Protein AF-A0A1G2LNB0-F1 (afdb_monomer_lite)

Radius of gyration: 12.61 Å; chains: 1; bounding box: 39×22×32 Å

Secondary structure (DSSP, 8-state):
-EEEEEEETTEEEEEEEEEEEEEE-TTSPEEEEEEPPTTS--EEEEE-GGGHHHHHHHHHHHHHHTT--

Structure (mmCIF, N/CA/C/O backbone):
data_AF-A0A1G2LNB0-F1
#
_entry.id   AF-A0A1G2LNB0-F1
#
loop_
_atom_site.group_PDB
_atom_site.id
_atom_site.type_symbol
_atom_site.label_atom_id
_atom_site.label_alt_id
_atom_site.label_comp_id
_atom_site.label_asym_id
_atom_site.label_entity_id
_atom_site.label_seq_id
_atom_site.pdbx_PDB_ins_code
_atom_site.Cartn_x
_atom_site.Cartn_y
_atom_site.Cartn_z
_atom_site.occupancy
_atom_site.B_iso_or_equiv
_atom_site.auth_seq_id
_atom_site.auth_comp_id
_atom_site.auth_asym_id
_atom_site.auth_atom_id
_atom_site.pdbx_PDB_model_num
ATOM 1 N N . MET A 1 1 ? 1.198 11.669 -3.308 1.00 81.44 1 MET A N 1
ATOM 2 C CA . MET A 1 1 ? 0.624 10.982 -2.132 1.00 81.44 1 MET A CA 1
ATOM 3 C C . MET A 1 1 ? -0.743 10.465 -2.540 1.00 81.44 1 MET A C 1
ATOM 5 O O . MET A 1 1 ? -1.436 11.199 -3.229 1.00 81.44 1 MET A O 1
ATOM 9 N N . LEU A 1 2 ? -1.091 9.220 -2.214 1.00 85.12 2 LEU A N 1
ATOM 10 C CA . LEU A 1 2 ? -2.441 8.686 -2.433 1.00 85.12 2 LEU A CA 1
ATOM 11 C C . LEU A 1 2 ? -3.075 8.463 -1.060 1.00 85.12 2 LEU A C 1
ATOM 13 O O . LEU A 1 2 ? -2.428 7.875 -0.198 1.00 85.12 2 LEU A O 1
ATOM 17 N N . ILE A 1 3 ? -4.298 8.939 -0.854 1.00 86.12 3 ILE A N 1
ATOM 18 C CA . ILE A 1 3 ? -5.041 8.752 0.395 1.00 86.12 3 ILE A CA 1
ATOM 19 C C . ILE A 1 3 ? -6.230 7.851 0.084 1.00 86.12 3 ILE A C 1
ATOM 21 O O . ILE A 1 3 ? -6.926 8.080 -0.906 1.00 86.12 3 ILE A O 1
ATOM 25 N N . ILE A 1 4 ? -6.433 6.821 0.899 1.00 84.44 4 ILE A N 1
ATOM 26 C CA . ILE A 1 4 ? -7.595 5.938 0.815 1.00 84.44 4 ILE A CA 1
ATOM 27 C C . ILE A 1 4 ? -8.332 6.072 2.138 1.00 84.44 4 ILE A C 1
ATOM 29 O O . ILE A 1 4 ? -7.740 5.870 3.195 1.00 84.44 4 ILE A O 1
ATOM 33 N N . LYS A 1 5 ? -9.612 6.419 2.056 1.00 83.31 5 LYS A N 1
ATOM 34 C CA . LYS A 1 5 ? -10.502 6.562 3.205 1.00 83.31 5 LYS A CA 1
ATOM 35 C C . LYS A 1 5 ? -11.594 5.506 3.095 1.00 83.31 5 LYS A C 1
ATOM 37 O O . LYS A 1 5 ? -12.180 5.348 2.021 1.00 83.31 5 LYS A O 1
ATOM 42 N N . ALA A 1 6 ? -11.825 4.774 4.173 1.00 72.75 6 ALA A N 1
ATOM 43 C CA . ALA A 1 6 ? -12.980 3.906 4.323 1.00 72.75 6 ALA A CA 1
ATOM 44 C C . ALA A 1 6 ? -14.087 4.692 5.028 1.00 72.75 6 ALA A C 1
ATOM 46 O O . ALA A 1 6 ? -13.819 5.421 5.985 1.00 72.75 6 ALA A O 1
ATOM 47 N N . TYR A 1 7 ? -15.317 4.539 4.544 1.00 74.56 7 TYR A N 1
ATOM 48 C CA . TYR A 1 7 ? -16.479 5.246 5.062 1.00 74.56 7 TYR A CA 1
ATOM 49 C C . TYR A 1 7 ? -17.556 4.262 5.516 1.00 74.56 7 TYR A C 1
ATOM 51 O O . TYR A 1 7 ? -17.800 3.266 4.836 1.00 74.56 7 TYR A O 1
ATOM 59 N N . GLU A 1 8 ? -18.238 4.592 6.606 1.00 65.19 8 GLU A N 1
ATOM 60 C CA . GLU A 1 8 ? -19.480 3.964 7.057 1.00 65.19 8 GLU A CA 1
ATOM 61 C C . GLU A 1 8 ? -20.504 5.075 7.308 1.00 65.19 8 GLU A C 1
ATOM 63 O O . GLU A 1 8 ? -20.224 6.025 8.035 1.00 65.19 8 GLU A O 1
ATOM 68 N N . ASN A 1 9 ? -21.671 5.013 6.658 1.00 80.19 9 ASN A N 1
ATOM 69 C CA . ASN A 1 9 ? -22.697 6.065 6.734 1.00 80.19 9 ASN A CA 1
ATOM 70 C C . ASN A 1 9 ? -22.144 7.489 6.497 1.00 80.19 9 ASN A C 1
ATOM 72 O O . ASN A 1 9 ? -22.465 8.414 7.233 1.00 80.19 9 ASN A O 1
ATOM 76 N N . LEU A 1 10 ? -21.279 7.654 5.484 1.00 78.69 10 LEU A N 1
ATOM 77 C CA . LEU A 1 10 ? -20.561 8.900 5.146 1.00 78.69 10 LEU A CA 1
ATOM 78 C C . LEU A 1 10 ? -19.538 9.387 6.191 1.00 78.69 10 LEU A C 1
ATOM 80 O O . LEU A 1 10 ? -18.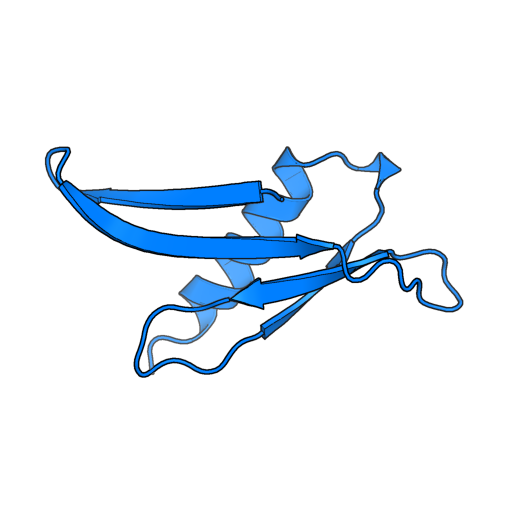817 10.349 5.924 1.00 78.69 10 LEU A O 1
ATOM 84 N N . ASN A 1 11 ? -19.391 8.697 7.320 1.00 69.44 11 ASN A N 1
ATOM 85 C CA . ASN A 1 11 ? -18.355 8.974 8.308 1.00 69.44 11 ASN A CA 1
ATOM 86 C C . ASN A 1 11 ? -17.079 8.209 7.964 1.00 69.44 11 ASN A C 1
ATOM 88 O O . ASN A 1 11 ? -17.133 7.040 7.590 1.00 69.44 11 ASN A O 1
ATOM 92 N N . ILE A 1 12 ? -15.921 8.860 8.083 1.00 70.75 12 ILE A N 1
ATOM 93 C CA . ILE A 1 12 ? -14.629 8.193 7.889 1.00 70.75 12 ILE A CA 1
ATOM 94 C C . ILE A 1 12 ? -14.381 7.289 9.094 1.00 70.75 12 ILE A C 1
ATOM 96 O O . ILE A 1 12 ? -14.277 7.781 10.214 1.00 70.75 12 ILE A O 1
ATOM 100 N N . ILE A 1 13 ? -14.249 5.989 8.848 1.00 74.38 13 ILE A N 1
ATOM 101 C CA . ILE A 1 13 ? -13.932 5.000 9.889 1.00 74.38 13 ILE A CA 1
ATOM 102 C C . ILE A 1 13 ? -12.448 4.634 9.913 1.00 74.38 13 ILE A C 1
ATOM 104 O O . ILE A 1 13 ? -11.923 4.234 10.945 1.00 74.38 13 ILE A O 1
ATOM 108 N N . ASP A 1 14 ? -11.764 4.767 8.776 1.00 76.81 14 ASP A N 1
ATOM 109 C CA . ASP A 1 14 ? -10.355 4.417 8.638 1.00 76.81 14 ASP A CA 1
ATOM 110 C C . ASP A 1 14 ? -9.732 5.250 7.506 1.00 76.81 14 ASP A C 1
ATOM 112 O O . ASP A 1 14 ? -10.359 5.498 6.469 1.00 76.81 14 ASP A O 1
ATOM 116 N N . GLU A 1 15 ? -8.496 5.700 7.690 1.00 84.38 15 GLU A N 1
ATOM 117 C CA . GLU A 1 15 ? -7.726 6.420 6.682 1.00 84.38 15 GLU A CA 1
ATOM 118 C C . GLU A 1 15 ? -6.315 5.846 6.611 1.00 84.38 15 GLU A C 1
ATOM 120 O O . GLU A 1 15 ? -5.564 5.854 7.586 1.00 84.38 15 GLU A O 1
ATOM 125 N N . ILE A 1 16 ? -5.912 5.444 5.405 1.00 87.06 16 ILE A N 1
ATOM 126 C CA . ILE A 1 16 ? -4.529 5.073 5.121 1.00 87.06 16 ILE A CA 1
ATOM 127 C C . ILE A 1 16 ? -3.906 6.030 4.109 1.00 87.06 16 ILE A C 1
ATOM 129 O O . ILE A 1 16 ? -4.521 6.444 3.117 1.00 87.06 16 ILE A O 1
ATOM 133 N N . LYS A 1 17 ? -2.626 6.347 4.318 1.00 91.44 17 LYS A N 1
ATOM 134 C CA . LYS A 1 17 ? -1.848 7.191 3.397 1.00 91.44 17 LYS A CA 1
ATOM 135 C C . LYS A 1 17 ? -0.774 6.359 2.721 1.00 91.44 17 LYS A C 1
ATOM 137 O O . LYS A 1 17 ? 0.074 5.766 3.379 1.00 91.44 17 LYS A O 1
ATOM 142 N N . ILE A 1 18 ? -0.764 6.348 1.394 1.00 91.75 18 ILE A N 1
ATOM 143 C CA . ILE A 1 18 ? 0.260 5.676 0.595 1.00 91.75 18 ILE A CA 1
ATOM 144 C C . ILE A 1 18 ? 1.267 6.707 0.086 1.00 91.75 18 ILE A C 1
ATOM 146 O O . ILE A 1 18 ? 0.980 7.561 -0.765 1.00 91.75 18 ILE A O 1
ATOM 150 N N . LEU A 1 19 ? 2.488 6.591 0.594 1.00 93.62 19 LEU A N 1
ATOM 151 C CA . LEU A 1 19 ? 3.621 7.436 0.253 1.00 93.62 19 LEU A CA 1
ATOM 152 C C . LEU A 1 19 ? 4.566 6.693 -0.683 1.00 93.62 19 LEU A C 1
ATOM 154 O O . LEU A 1 19 ? 5.021 5.592 -0.382 1.00 93.62 19 LEU A O 1
ATOM 158 N N . ASN A 1 20 ? 4.896 7.303 -1.819 1.00 90.75 20 ASN A N 1
ATOM 159 C CA . ASN A 1 20 ? 5.985 6.811 -2.653 1.00 90.75 20 ASN A CA 1
ATOM 160 C C . ASN A 1 20 ? 7.311 7.178 -1.980 1.00 90.75 20 ASN A C 1
ATOM 162 O O . ASN A 1 20 ? 7.555 8.351 -1.717 1.00 90.75 20 ASN A O 1
ATOM 166 N N . THR A 1 21 ? 8.162 6.190 -1.719 1.00 91.88 21 THR A N 1
ATOM 167 C CA . THR A 1 21 ? 9.459 6.417 -1.056 1.00 91.88 21 THR A CA 1
ATOM 168 C C . THR A 1 21 ? 10.538 6.953 -2.000 1.00 91.88 21 THR A C 1
ATOM 170 O O . THR A 1 21 ? 11.656 7.201 -1.564 1.00 91.88 21 THR A O 1
ATOM 173 N N . GLY A 1 22 ? 10.258 7.041 -3.305 1.00 90.19 22 GLY A N 1
ATOM 174 C CA . GLY A 1 22 ? 11.246 7.368 -4.339 1.00 90.19 22 GLY A CA 1
ATOM 175 C C . GLY A 1 22 ? 12.178 6.204 -4.698 1.00 90.19 22 GLY A C 1
ATOM 176 O O . GLY A 1 22 ? 12.787 6.210 -5.765 1.00 90.19 22 GLY A O 1
ATOM 177 N N . LYS A 1 23 ? 12.243 5.159 -3.861 1.00 93.94 23 LYS A N 1
ATOM 178 C CA . LYS A 1 23 ? 13.102 3.988 -4.065 1.00 93.94 23 LYS A CA 1
ATOM 179 C C . LYS A 1 23 ? 12.440 2.948 -4.973 1.00 93.94 23 LYS A C 1
ATOM 181 O O . LYS A 1 23 ? 11.212 2.804 -5.011 1.00 93.94 23 LYS A O 1
ATOM 186 N N . LYS A 1 24 ? 13.271 2.184 -5.684 1.00 94.75 24 LYS A N 1
ATOM 187 C CA . LYS A 1 24 ? 12.860 1.061 -6.536 1.00 94.75 24 LYS A CA 1
ATOM 188 C C . LYS A 1 24 ? 13.620 -0.208 -6.153 1.00 94.75 24 LYS A C 1
ATOM 190 O O . LYS A 1 24 ? 14.741 -0.138 -5.661 1.00 94.75 24 LYS A O 1
ATOM 195 N N . THR A 1 25 ? 13.006 -1.365 -6.373 1.00 93.62 25 THR A N 1
ATOM 196 C CA . THR A 1 25 ? 13.695 -2.658 -6.297 1.00 93.62 25 THR A CA 1
ATOM 197 C C . THR A 1 25 ? 14.529 -2.895 -7.558 1.00 93.62 25 THR A C 1
ATOM 199 O O . THR A 1 25 ? 14.270 -2.276 -8.592 1.00 93.62 25 THR A O 1
ATOM 202 N N . LYS A 1 26 ? 15.474 -3.848 -7.504 1.00 92.12 26 LYS A N 1
ATOM 203 C CA . LYS A 1 26 ? 16.259 -4.286 -8.676 1.00 92.12 26 LYS A CA 1
ATOM 204 C C . LYS A 1 26 ? 15.369 -4.701 -9.862 1.00 92.12 26 LYS A C 1
ATOM 206 O O . LYS A 1 26 ? 15.704 -4.433 -11.004 1.00 92.12 26 LYS A O 1
ATOM 211 N N . ASN A 1 27 ? 14.177 -5.235 -9.584 1.00 92.62 27 ASN A N 1
ATOM 212 C CA . ASN A 1 27 ? 13.217 -5.688 -10.601 1.00 92.62 27 ASN A CA 1
ATOM 213 C C . ASN A 1 27 ? 12.275 -4.566 -11.087 1.00 92.62 27 ASN A C 1
ATOM 215 O O . ASN A 1 27 ? 11.209 -4.854 -11.633 1.00 92.62 27 ASN A O 1
ATOM 219 N N . GLY A 1 28 ? 12.595 -3.296 -10.812 1.00 92.38 28 GLY A N 1
ATOM 220 C CA . GLY A 1 28 ? 11.860 -2.127 -11.306 1.00 92.38 28 GLY A CA 1
ATOM 221 C C . GLY A 1 28 ? 10.567 -1.772 -10.560 1.00 92.38 28 GLY A C 1
ATOM 222 O O . GLY A 1 28 ? 9.828 -0.895 -11.014 1.00 92.38 28 GLY A O 1
ATOM 223 N N . ARG A 1 29 ? 10.260 -2.410 -9.420 1.00 93.31 29 ARG A N 1
ATOM 224 C CA . ARG A 1 29 ? 9.063 -2.073 -8.622 1.00 93.31 29 ARG A CA 1
ATOM 225 C C . ARG A 1 29 ? 9.339 -0.853 -7.754 1.00 93.31 29 ARG A C 1
ATOM 227 O O . ARG A 1 29 ? 10.306 -0.848 -6.999 1.00 93.31 29 ARG A O 1
ATOM 234 N N . SER A 1 30 ? 8.465 0.144 -7.801 1.00 94.44 30 SER A N 1
ATOM 235 C CA . SER A 1 30 ? 8.491 1.258 -6.853 1.00 94.44 30 SER A CA 1
ATOM 236 C C . SER A 1 30 ? 8.072 0.784 -5.463 1.00 94.44 30 SER A C 1
ATOM 238 O O . SER A 1 30 ? 7.188 -0.067 -5.320 1.00 94.44 30 SER A O 1
ATOM 240 N N . ILE A 1 31 ? 8.728 1.332 -4.442 1.00 94.56 31 ILE A N 1
ATOM 241 C CA . ILE A 1 31 ? 8.474 1.015 -3.039 1.00 94.56 31 ILE A CA 1
ATOM 242 C C . ILE A 1 31 ? 7.578 2.102 -2.450 1.00 94.56 31 ILE A C 1
ATOM 244 O O . ILE A 1 31 ? 7.917 3.290 -2.476 1.00 94.56 31 ILE A O 1
ATOM 248 N N . TYR A 1 32 ? 6.458 1.685 -1.875 1.00 94.06 32 TYR A N 1
ATOM 249 C CA . TYR A 1 32 ? 5.504 2.561 -1.216 1.00 94.06 32 TYR A CA 1
ATOM 250 C C . TYR A 1 32 ? 5.399 2.206 0.268 1.00 94.06 32 TYR A C 1
ATOM 252 O O . TYR A 1 32 ? 5.421 1.028 0.634 1.00 94.06 32 TYR A O 1
ATOM 260 N N . LYS A 1 33 ? 5.282 3.225 1.118 1.00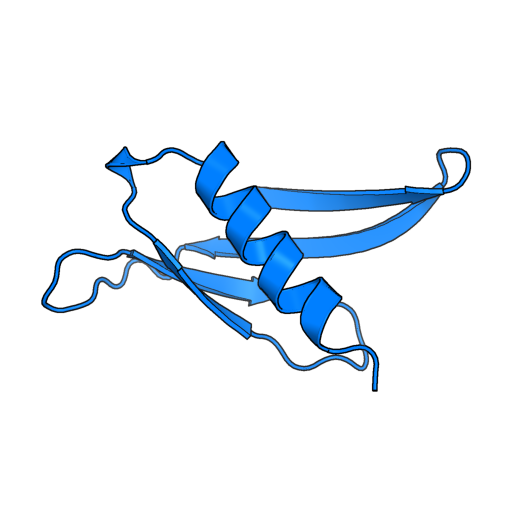 93.94 33 LYS A N 1
ATOM 261 C CA . LYS A 1 33 ? 4.983 3.097 2.547 1.00 93.94 33 LYS A CA 1
ATOM 262 C C . LYS A 1 33 ? 3.496 3.385 2.750 1.00 93.94 33 LYS A C 1
ATOM 264 O O . LYS A 1 33 ? 3.022 4.422 2.300 1.00 93.94 33 LYS A O 1
ATOM 269 N N . ILE A 1 34 ? 2.787 2.474 3.403 1.00 92.19 34 ILE A N 1
ATOM 270 C CA . ILE A 1 34 ? 1.416 2.671 3.870 1.00 92.19 34 ILE A CA 1
ATOM 271 C C . ILE A 1 34 ? 1.505 3.127 5.322 1.00 92.19 34 ILE A C 1
ATOM 273 O O . ILE A 1 34 ? 2.024 2.392 6.167 1.00 92.19 34 ILE A O 1
ATOM 277 N N . LEU A 1 35 ? 1.044 4.347 5.574 1.00 90.94 35 LEU A N 1
ATOM 278 C CA . LEU A 1 35 ? 0.801 4.850 6.914 1.00 90.94 35 LEU A CA 1
ATOM 279 C C . LEU A 1 35 ? -0.557 4.326 7.362 1.00 90.94 35 LEU A C 1
ATOM 281 O O . LEU A 1 35 ? -1.562 4.645 6.725 1.00 90.94 35 LEU A O 1
ATOM 285 N N . MET A 1 36 ? -0.533 3.471 8.378 1.00 85.88 36 MET A N 1
ATOM 286 C CA . MET A 1 36 ? -1.731 2.911 8.997 1.00 85.88 36 MET A CA 1
ATOM 287 C C . MET A 1 36 ? -2.261 3.871 10.075 1.00 85.88 36 MET A C 1
ATOM 289 O O . MET A 1 36 ? -1.514 4.766 10.487 1.00 85.88 36 MET A O 1
ATOM 293 N N . PRO A 1 37 ? -3.508 3.691 10.541 1.00 81.12 37 PRO A N 1
ATOM 294 C CA . PRO A 1 37 ? -4.035 4.423 11.686 1.00 81.12 37 PRO A CA 1
ATOM 295 C C . PRO A 1 37 ? -3.227 4.179 12.958 1.00 81.12 37 PRO A C 1
ATOM 297 O O . PRO A 1 37 ? -2.434 3.237 13.055 1.00 81.12 37 PRO A O 1
ATOM 300 N N . GLU A 1 38 ? -3.468 5.023 13.956 1.00 77.94 38 GLU A N 1
ATOM 301 C CA . GLU A 1 38 ? -2.903 4.868 15.291 1.00 77.94 38 GLU A CA 1
ATOM 302 C C . GLU A 1 38 ? -3.217 3.479 15.876 1.00 77.94 38 GLU A C 1
ATOM 304 O O . GLU A 1 38 ? -4.288 2.919 15.651 1.00 77.94 38 GLU A O 1
ATOM 309 N N . GLY A 1 39 ? -2.241 2.881 16.565 1.00 78.50 39 GLY A N 1
ATOM 310 C CA . GLY A 1 39 ? -2.333 1.507 17.071 1.00 78.50 39 GLY A CA 1
ATOM 311 C C . GLY A 1 39 ? -1.976 0.409 16.058 1.00 78.50 39 GLY A C 1
ATOM 312 O O . GLY A 1 39 ? -1.832 -0.746 16.453 1.00 78.50 39 GLY A O 1
ATOM 313 N N . TYR A 1 40 ? -1.755 0.740 14.777 1.00 81.56 40 TYR A N 1
ATOM 314 C CA . TYR A 1 40 ? -1.384 -0.232 13.742 1.00 81.56 40 TYR A CA 1
ATOM 315 C C . TYR A 1 40 ? 0.024 -0.008 13.181 1.00 81.56 40 TYR A C 1
ATOM 317 O O . TYR A 1 40 ? 0.490 1.105 12.942 1.00 81.56 40 TYR A O 1
ATOM 325 N N . GLU A 1 41 ? 0.713 -1.107 12.876 1.00 86.38 41 GLU A N 1
ATOM 326 C CA . GLU A 1 41 ? 2.025 -1.043 12.240 1.00 86.38 41 GLU A CA 1
ATOM 327 C C . GLU A 1 41 ? 1.951 -0.600 10.777 1.00 86.38 41 GLU A C 1
ATOM 329 O O . GLU A 1 41 ? 1.347 -1.272 9.934 1.00 86.38 41 GLU A O 1
ATOM 334 N N . ASN A 1 42 ? 2.729 0.427 10.439 1.00 89.31 42 ASN A N 1
ATOM 335 C CA . ASN A 1 42 ? 2.989 0.829 9.058 1.00 89.31 42 ASN A CA 1
ATOM 336 C C . ASN A 1 42 ? 3.444 -0.349 8.179 1.00 89.31 42 ASN A C 1
ATOM 338 O O . ASN A 1 42 ? 4.259 -1.186 8.583 1.00 89.31 42 ASN A O 1
ATOM 342 N N . LYS A 1 43 ? 2.981 -0.377 6.927 1.00 90.75 43 LYS A N 1
ATOM 343 C CA . LYS A 1 43 ? 3.306 -1.446 5.967 1.00 90.75 43 LYS A CA 1
ATOM 344 C C . LYS A 1 43 ? 4.082 -0.920 4.766 1.00 90.75 43 LYS A C 1
ATOM 346 O O . LYS A 1 43 ? 4.097 0.272 4.469 1.00 90.75 43 LYS A O 1
ATOM 351 N N . LYS A 1 44 ? 4.760 -1.824 4.059 1.00 92.88 44 LYS A N 1
ATOM 352 C CA . LYS A 1 44 ? 5.443 -1.538 2.789 1.00 92.88 44 LYS A CA 1
ATOM 353 C C . LYS A 1 44 ? 4.801 -2.348 1.676 1.00 92.88 44 LYS A C 1
ATOM 355 O O . LYS A 1 44 ? 4.546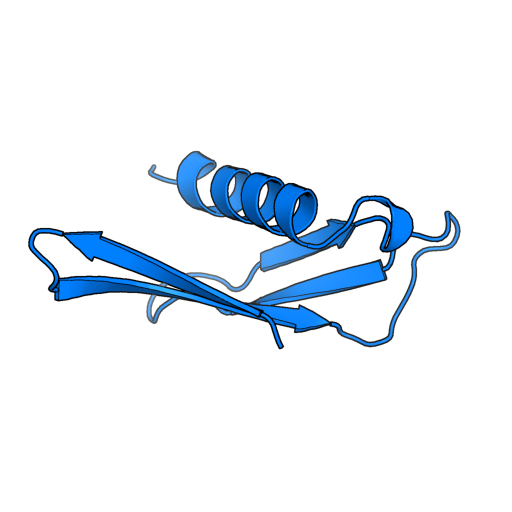 -3.536 1.855 1.00 92.88 44 LYS A O 1
ATOM 360 N N . ILE A 1 45 ? 4.589 -1.722 0.521 1.00 92.50 45 ILE A N 1
ATOM 361 C CA . ILE A 1 45 ? 4.104 -2.402 -0.683 1.00 92.50 45 ILE A CA 1
ATOM 362 C C . ILE A 1 45 ? 4.998 -2.101 -1.878 1.00 92.50 45 ILE A C 1
ATOM 364 O O . ILE A 1 45 ? 5.543 -1.008 -2.027 1.00 92.50 45 ILE A O 1
ATOM 368 N N . TYR A 1 46 ? 5.126 -3.092 -2.753 1.00 94.62 46 TYR A N 1
ATOM 369 C CA . TYR A 1 46 ? 5.931 -3.017 -3.968 1.00 94.62 46 TYR A CA 1
ATOM 370 C C . TYR A 1 46 ? 5.010 -3.033 -5.177 1.00 94.62 46 TYR A C 1
ATOM 372 O O . TYR A 1 46 ? 4.200 -3.958 -5.311 1.00 94.62 46 TYR A O 1
ATOM 380 N N . HIS A 1 47 ? 5.132 -2.050 -6.063 1.00 94.56 47 HIS A N 1
ATOM 381 C CA . HIS A 1 47 ? 4.208 -1.900 -7.185 1.00 94.56 47 HIS A CA 1
ATOM 382 C C . HIS A 1 47 ? 4.886 -1.372 -8.443 1.00 94.56 47 HIS A C 1
ATOM 384 O O . HIS A 1 47 ? 5.780 -0.528 -8.380 1.00 94.56 47 HIS A O 1
ATOM 390 N N . TYR A 1 48 ? 4.444 -1.858 -9.600 1.00 94.19 48 TYR A N 1
ATOM 391 C CA . TYR A 1 48 ? 4.875 -1.326 -10.886 1.00 94.19 48 TYR A CA 1
ATOM 392 C C . TYR A 1 48 ? 4.047 -0.100 -11.240 1.00 94.19 48 TYR A C 1
ATOM 394 O O . TYR A 1 48 ? 2.837 -0.197 -11.419 1.00 94.19 48 TYR A O 1
ATOM 402 N N . ARG A 1 49 ? 4.705 1.049 -11.417 1.00 88.75 49 ARG A N 1
ATOM 403 C CA . ARG A 1 49 ? 4.023 2.314 -11.727 1.00 88.75 49 ARG A CA 1
ATOM 404 C C . ARG A 1 49 ? 3.170 2.234 -13.005 1.00 88.75 49 ARG A C 1
ATOM 406 O O . ARG A 1 49 ? 2.098 2.825 -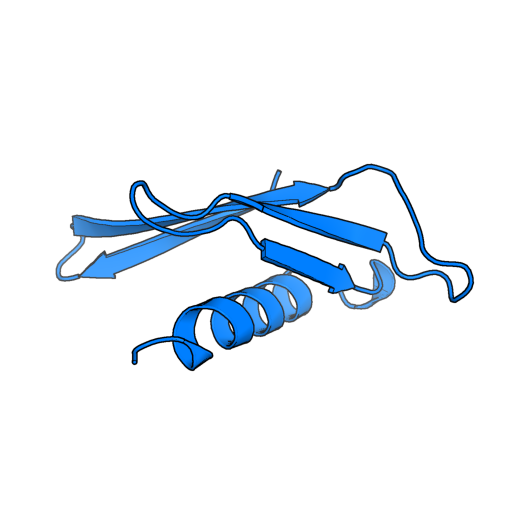13.038 1.00 88.75 49 ARG A O 1
ATOM 413 N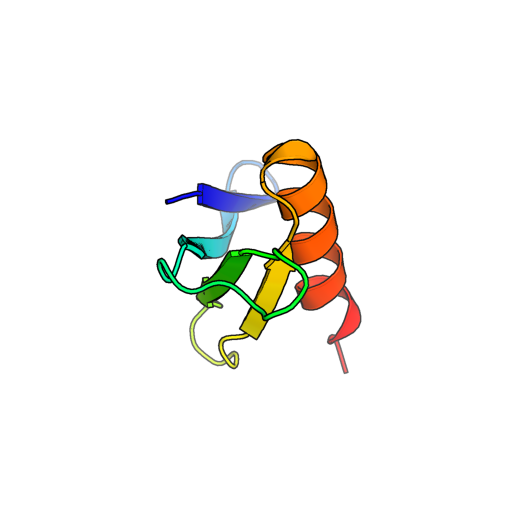 N . LYS A 1 50 ? 3.604 1.437 -13.996 1.00 92.81 50 LYS A N 1
ATOM 414 C CA . LYS A 1 50 ? 2.872 1.176 -15.252 1.00 92.81 50 LYS A CA 1
ATOM 415 C C . LYS A 1 50 ? 1.497 0.523 -15.057 1.00 92.81 50 LYS A C 1
ATOM 417 O O . LYS A 1 50 ? 0.634 0.694 -15.900 1.00 92.81 50 LYS A O 1
ATOM 422 N N . ASN A 1 51 ? 1.266 -0.163 -13.934 1.00 93.56 51 ASN A N 1
ATOM 423 C CA . ASN A 1 51 ? -0.027 -0.786 -13.628 1.00 93.56 51 ASN A CA 1
ATOM 424 C C . ASN A 1 51 ? -1.040 0.224 -13.041 1.00 93.56 51 ASN A C 1
ATOM 426 O O . ASN A 1 51 ? -2.157 -0.148 -12.691 1.00 93.56 51 ASN A O 1
ATOM 430 N N . GLY A 1 52 ? -0.656 1.497 -12.887 1.00 91.94 52 GLY A N 1
ATOM 431 C CA . GLY A 1 52 ? -1.537 2.564 -12.415 1.00 91.94 52 GLY A CA 1
ATOM 432 C C . GLY A 1 52 ? -1.839 2.525 -10.913 1.00 91.94 52 GLY A C 1
ATOM 433 O O . GLY A 1 52 ? -1.425 1.628 -10.175 1.00 91.94 52 GLY A O 1
ATOM 434 N N . TRP A 1 53 ? -2.554 3.543 -10.434 1.00 89.19 53 TRP A N 1
ATOM 435 C CA . TRP A 1 53 ? -2.881 3.716 -9.013 1.00 89.19 53 TRP A CA 1
ATOM 436 C C . TRP A 1 53 ? -4.057 2.840 -8.551 1.00 89.19 53 TRP A C 1
ATOM 438 O O . TRP A 1 53 ? -4.120 2.480 -7.377 1.00 89.19 53 TRP A O 1
ATOM 448 N N . LYS A 1 54 ? -4.965 2.443 -9.454 1.00 91.75 54 LYS A N 1
ATOM 449 C CA . LYS A 1 54 ? -6.108 1.571 -9.123 1.00 91.75 54 LYS A CA 1
ATOM 450 C C . LYS A 1 54 ? -5.637 0.204 -8.615 1.00 91.75 54 LYS A C 1
ATOM 452 O O . LYS A 1 54 ? -6.073 -0.253 -7.563 1.00 91.75 54 LYS A O 1
ATOM 457 N N . GLU A 1 55 ? -4.673 -0.407 -9.303 1.00 92.88 55 GLU A N 1
ATOM 458 C CA . GLU A 1 55 ? -4.075 -1.680 -8.880 1.00 92.88 55 GLU A CA 1
ATOM 459 C C . GLU A 1 55 ? -3.246 -1.541 -7.594 1.00 92.88 55 GLU A C 1
ATOM 461 O O . GLU A 1 55 ? -3.307 -2.405 -6.718 1.00 92.88 55 GLU A O 1
ATOM 466 N N . LEU A 1 56 ? -2.535 -0.417 -7.423 1.00 91.44 56 LEU A N 1
ATOM 467 C CA . LEU A 1 56 ? -1.844 -0.088 -6.168 1.00 91.44 56 LEU A CA 1
ATOM 468 C C . LEU A 1 56 ? -2.824 -0.065 -4.985 1.00 91.44 56 LEU A C 1
ATOM 470 O O . LEU A 1 56 ? -2.529 -0.619 -3.928 1.00 91.44 56 LEU A O 1
ATOM 474 N N . THR A 1 57 ? -3.992 0.545 -5.192 1.00 88.69 57 THR A N 1
ATOM 475 C CA . THR A 1 57 ? -5.067 0.681 -4.199 1.00 88.69 57 THR A CA 1
ATOM 476 C C . THR A 1 57 ? -5.619 -0.686 -3.815 1.00 88.69 57 THR A C 1
ATOM 478 O O . THR A 1 57 ? -5.614 -1.028 -2.637 1.00 88.69 57 THR A O 1
ATOM 481 N N . LYS A 1 58 ? -5.999 -1.525 -4.791 1.00 89.19 58 LYS A N 1
ATOM 482 C CA . LYS A 1 58 ? -6.466 -2.900 -4.525 1.00 89.19 58 LYS A CA 1
ATOM 483 C C . LYS A 1 58 ? -5.434 -3.710 -3.740 1.00 89.19 58 LYS A C 1
ATOM 485 O O . LYS A 1 58 ? -5.783 -4.438 -2.813 1.00 89.19 58 LYS A O 1
ATOM 490 N N . LYS A 1 59 ? -4.152 -3.577 -4.093 1.00 89.50 59 LYS A N 1
ATOM 491 C CA . LYS A 1 59 ? -3.060 -4.255 -3.390 1.00 89.50 59 LYS A CA 1
ATOM 492 C C . LYS A 1 59 ? -2.910 -3.761 -1.951 1.00 89.50 59 LYS A C 1
ATOM 494 O O . LYS A 1 59 ? -2.743 -4.584 -1.057 1.00 89.50 59 LYS A O 1
ATOM 499 N N . ALA A 1 60 ? -2.986 -2.451 -1.726 1.00 88.56 60 ALA A N 1
ATOM 500 C CA . ALA A 1 60 ? -2.959 -1.869 -0.388 1.00 88.56 60 ALA A CA 1
ATOM 501 C C . ALA A 1 60 ? -4.144 -2.353 0.460 1.00 88.56 60 ALA A C 1
ATOM 503 O O . ALA A 1 60 ? -3.930 -2.823 1.573 1.00 88.56 60 ALA A O 1
ATOM 504 N N . LEU A 1 61 ? -5.357 -2.349 -0.104 1.00 84.88 61 LEU A N 1
ATOM 505 C CA . LEU A 1 61 ? -6.568 -2.846 0.555 1.00 84.88 61 LEU A CA 1
ATOM 506 C C . LEU A 1 61 ? -6.447 -4.324 0.964 1.00 84.88 61 LEU A C 1
ATOM 508 O O . LEU A 1 61 ? -6.797 -4.681 2.085 1.00 84.88 61 LEU A O 1
ATOM 512 N N . LYS A 1 62 ? -5.884 -5.190 0.111 1.00 85.06 62 LYS A N 1
ATOM 513 C CA . LYS A 1 62 ? -5.623 -6.599 0.470 1.00 85.06 62 LYS A CA 1
ATOM 514 C C . LYS A 1 62 ? -4.636 -6.746 1.634 1.00 85.06 62 LYS A C 1
ATOM 516 O O . LYS A 1 62 ? -4.808 -7.617 2.479 1.00 85.06 62 LYS A O 1
ATOM 521 N N . VAL A 1 63 ? -3.603 -5.901 1.686 1.00 82.88 63 VAL A N 1
ATOM 522 C CA . VAL A 1 63 ? -2.585 -5.935 2.753 1.00 82.88 63 VAL A CA 1
ATOM 523 C C . VAL A 1 63 ? -3.169 -5.535 4.107 1.00 82.88 63 VAL A C 1
ATOM 525 O O . VAL A 1 63 ? -2.781 -6.117 5.118 1.00 82.88 63 VAL A O 1
ATOM 528 N N . ILE 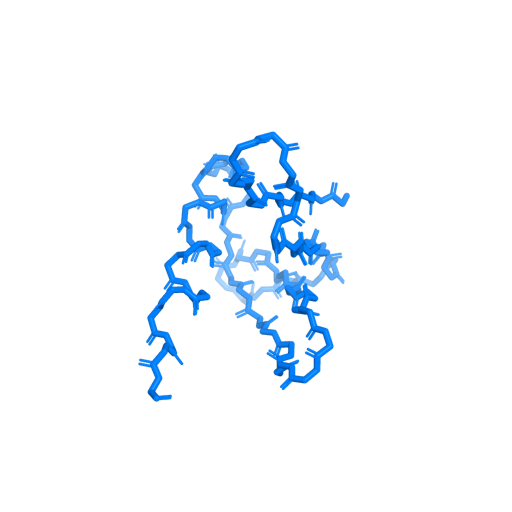A 1 64 ? -4.082 -4.562 4.133 1.00 78.94 64 ILE A N 1
ATOM 529 C CA . ILE A 1 64 ? -4.691 -4.081 5.381 1.00 78.94 64 ILE A CA 1
ATOM 530 C C . ILE A 1 64 ? -5.852 -4.970 5.853 1.00 78.94 64 ILE A C 1
ATOM 532 O O . ILE A 1 64 ? -6.003 -5.180 7.049 1.00 78.94 64 ILE A O 1
ATOM 536 N N . THR A 1 65 ? -6.630 -5.554 4.935 1.00 73.38 65 THR A N 1
ATOM 537 C CA . THR A 1 65 ? -7.775 -6.423 5.282 1.00 73.38 65 THR A CA 1
ATOM 538 C C . THR A 1 65 ? -7.352 -7.821 5.730 1.00 73.38 65 THR A C 1
ATOM 540 O O . THR A 1 65 ? -7.993 -8.403 6.598 1.00 73.38 65 THR A O 1
ATOM 543 N N . GLY A 1 66 ? -6.237 -8.350 5.216 1.00 62.59 66 GLY A N 1
ATOM 544 C CA . GLY A 1 66 ? -5.742 -9.691 5.551 1.00 62.59 66 GLY A CA 1
ATOM 545 C C . GLY A 1 66 ? -5.139 -9.861 6.956 1.00 62.59 66 GLY A C 1
ATOM 546 O O . GLY A 1 66 ? -4.523 -10.891 7.213 1.00 62.59 66 GLY A O 1
ATOM 547 N N . LYS A 1 67 ? -5.249 -8.863 7.848 1.00 52.41 67 LYS A N 1
ATOM 548 C CA . LYS A 1 67 ? -4.610 -8.848 9.180 1.00 52.41 67 LYS A CA 1
ATOM 549 C C . LYS A 1 67 ? -5.551 -8.597 10.368 1.00 52.41 67 LYS A C 1
ATOM 551 O O . LYS A 1 67 ? -5.053 -8.307 11.451 1.00 52.41 67 LYS A O 1
ATOM 556 N N . ARG A 1 68 ? -6.872 -8.749 10.224 1.00 43.06 68 ARG A N 1
ATOM 557 C CA . ARG A 1 68 ? -7.739 -8.894 11.410 1.00 43.06 68 ARG A CA 1
ATOM 558 C C . ARG A 1 68 ? -7.494 -10.287 12.014 1.00 43.06 68 ARG A C 1
ATOM 560 O O . ARG A 1 68 ? -8.022 -11.268 11.500 1.00 43.06 68 ARG A O 1
ATOM 567 N N . LYS A 1 69 ? -6.606 -10.367 13.008 1.00 39.75 69 LYS A N 1
ATOM 568 C CA . LYS A 1 69 ? -6.518 -11.472 13.972 1.00 39.75 69 LYS A CA 1
ATOM 569 C C . LYS A 1 69 ? -7.104 -10.987 15.283 1.00 39.75 69 LYS A C 1
ATOM 571 O O . LYS A 1 69 ? -6.811 -9.817 15.613 1.00 39.75 69 LYS A O 1
#

Foldseek 3Di:
DDKDFDDDPNHTPWIKDWAFPVDADPVGWTKIWIDGDPPDDIDIDTHHCVVPVVVVVVVVVCVVVVPPD

pLDDT: mean 84.76, std 11.47, range [39.75, 94.75]

Sequence (69 aa):
MLIIKAYENLNIIDEIKILNTGKKTKNGRSIYKILMPEGYENKKIYHYRKNGWKELTKKALKVITGKRK

Organism: NCBI:txid1802295